Protein AF-A0A151M5R2-F1 (afdb_monomer)

Sequence (103 aa):
MEETVQCKNELRPIDVLGKKNELERTGMLTEGLAITICRALELVVDFKKDITMYRHLENIQLVVQADGCWLEFRAGAASITVLVWYDQNKKEANVSTPFWKER

Secondary structure (DSSP, 8-state):
-EEEEE-SSS--HHHHHHHHHHHHHTT---HHHHHHHHHHHHHHHHHHH-HHHHHHHTTEEEEEEETTEEEEEE-SS--EEEEEEEETTTTEEEEE-------

Structure (mmCIF, N/CA/C/O backbone):
data_AF-A0A151M5R2-F1
#
_entry.id   AF-A0A151M5R2-F1
#
loop_
_atom_site.group_PDB
_atom_site.id
_atom_site.type_symbol
_atom_site.label_atom_id
_atom_site.label_alt_id
_atom_site.label_comp_id
_atom_site.label_asym_id
_atom_site.label_entity_id
_atom_site.label_seq_id
_atom_site.pdbx_PDB_ins_code
_atom_site.Cartn_x
_atom_site.Cartn_y
_atom_site.Cartn_z
_atom_site.occupancy
_atom_site.B_iso_or_equiv
_atom_site.auth_seq_id
_atom_site.auth_comp_id
_atom_site.auth_asym_id
_atom_site.auth_atom_id
_atom_site.pdbx_PDB_model_num
ATOM 1 N N . MET A 1 1 ? -13.174 5.532 2.142 1.00 78.88 1 MET A N 1
ATOM 2 C CA . MET A 1 1 ? -12.263 6.567 1.594 1.00 78.88 1 MET A CA 1
ATOM 3 C C . MET A 1 1 ? -11.644 5.996 0.339 1.00 78.88 1 MET A C 1
ATOM 5 O O . MET A 1 1 ? -11.132 4.889 0.420 1.00 78.88 1 MET A O 1
ATOM 9 N N . GLU A 1 2 ? -11.718 6.700 -0.784 1.00 90.25 2 GLU A N 1
ATOM 10 C CA . GLU A 1 2 ? -11.125 6.263 -2.052 1.00 90.25 2 GLU A CA 1
ATOM 11 C C . GLU A 1 2 ? -10.171 7.351 -2.530 1.00 90.25 2 GLU A C 1
ATOM 13 O O . GLU A 1 2 ? -10.583 8.498 -2.703 1.00 90.25 2 GLU A O 1
ATOM 18 N N . GLU A 1 3 ? -8.894 7.015 -2.687 1.00 92.38 3 GLU A N 1
ATOM 19 C CA . GLU A 1 3 ? -7.883 7.989 -3.083 1.00 92.38 3 GLU A CA 1
ATOM 20 C C . GLU A 1 3 ? -6.818 7.371 -3.986 1.00 92.38 3 GLU A C 1
ATOM 22 O O . GLU A 1 3 ? -6.357 6.252 -3.756 1.00 92.38 3 GLU A O 1
ATOM 27 N N . THR A 1 4 ? -6.389 8.140 -4.987 1.00 93.25 4 THR A N 1
ATOM 28 C CA . THR A 1 4 ? -5.268 7.784 -5.856 1.00 93.25 4 THR A CA 1
ATOM 29 C C . THR A 1 4 ? -4.076 8.702 -5.593 1.00 93.25 4 THR A C 1
ATOM 31 O O . THR A 1 4 ? -4.124 9.902 -5.860 1.00 93.25 4 THR A O 1
ATOM 34 N N . VAL A 1 5 ? -2.974 8.120 -5.133 1.00 92.31 5 VAL A N 1
ATOM 35 C CA . VAL A 1 5 ? -1.664 8.751 -4.997 1.00 92.31 5 VAL A CA 1
ATOM 36 C C . VAL A 1 5 ? -0.919 8.616 -6.324 1.00 92.31 5 VAL A C 1
ATOM 38 O O . VAL A 1 5 ? -0.539 7.520 -6.740 1.00 92.31 5 VAL A O 1
ATOM 41 N N . GLN A 1 6 ? -0.706 9.745 -7.000 1.00 89.25 6 GLN A N 1
ATOM 42 C CA . GLN A 1 6 ? 0.118 9.794 -8.207 1.00 89.25 6 GLN A CA 1
ATOM 43 C C . GLN A 1 6 ? 1.594 9.758 -7.805 1.00 89.25 6 GLN A C 1
ATOM 45 O O . GLN A 1 6 ? 2.139 10.733 -7.281 1.00 89.25 6 GLN A O 1
ATOM 50 N N . CYS A 1 7 ? 2.239 8.622 -8.039 1.00 87.38 7 CYS A N 1
ATOM 51 C CA . CYS A 1 7 ? 3.682 8.492 -7.928 1.00 87.38 7 CYS A CA 1
ATOM 52 C C . CYS A 1 7 ? 4.346 9.136 -9.154 1.00 87.38 7 CYS A C 1
ATOM 54 O O . CYS A 1 7 ? 3.699 9.451 -10.155 1.00 87.38 7 CYS A O 1
ATOM 56 N N . LYS A 1 8 ? 5.663 9.353 -9.083 1.00 83.00 8 LYS A N 1
ATOM 57 C CA . LYS A 1 8 ? 6.440 9.816 -10.244 1.00 83.00 8 LYS A CA 1
ATOM 58 C C . LYS A 1 8 ? 6.594 8.661 -11.256 1.00 83.00 8 LYS A C 1
ATOM 60 O O . LYS A 1 8 ? 5.703 7.838 -11.437 1.00 83.00 8 LYS A O 1
ATOM 65 N N . ASN A 1 9 ? 7.741 8.574 -11.921 1.00 77.94 9 ASN A N 1
ATOM 66 C CA . ASN A 1 9 ? 7.999 7.540 -12.924 1.00 77.94 9 ASN A CA 1
ATOM 67 C C . ASN A 1 9 ? 7.984 6.110 -12.354 1.00 77.94 9 ASN A C 1
ATOM 69 O O . ASN A 1 9 ? 7.739 5.177 -13.100 1.00 77.94 9 ASN A O 1
ATOM 73 N N . GLU A 1 10 ? 8.243 5.939 -11.055 1.00 83.94 10 GLU A N 1
ATOM 74 C CA . GLU A 1 10 ? 8.293 4.638 -10.382 1.00 83.94 10 GLU A CA 1
ATOM 75 C C . GLU A 1 10 ? 7.613 4.717 -9.009 1.00 83.94 10 GLU A C 1
ATOM 77 O O . GLU A 1 10 ? 7.611 5.777 -8.374 1.00 83.94 10 GLU A O 1
ATOM 82 N N . LEU A 1 11 ? 7.0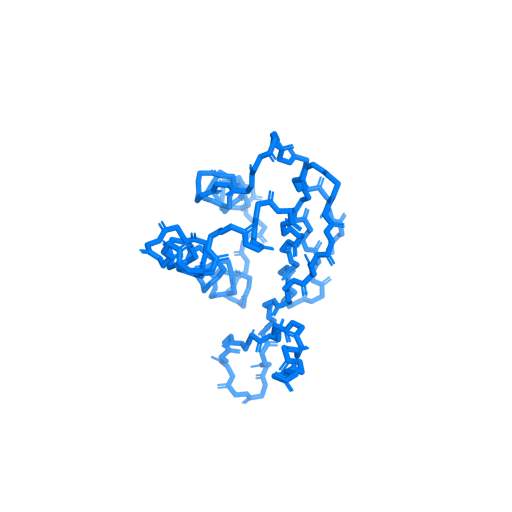91 3.583 -8.534 1.00 88.31 11 LEU A N 1
ATOM 83 C CA . LEU A 1 11 ? 6.601 3.425 -7.167 1.00 88.31 11 LEU A CA 1
ATOM 84 C C . LEU A 1 11 ? 7.792 3.279 -6.210 1.00 88.31 11 LEU A C 1
ATOM 86 O O . LEU A 1 11 ? 8.616 2.369 -6.349 1.00 88.31 11 LEU A O 1
ATOM 90 N N . ARG A 1 12 ? 7.898 4.165 -5.217 1.00 89.62 12 ARG A N 1
ATOM 91 C CA . ARG A 1 12 ? 8.973 4.138 -4.217 1.00 89.62 12 ARG A CA 1
ATOM 92 C C . ARG A 1 12 ? 8.430 3.867 -2.816 1.00 89.62 12 ARG A C 1
ATOM 94 O O . ARG A 1 12 ? 7.329 4.306 -2.492 1.00 89.62 12 ARG A O 1
ATOM 101 N N . PRO A 1 13 ? 9.243 3.269 -1.921 1.00 92.44 13 PRO A N 1
ATOM 102 C CA . PRO A 1 13 ? 8.867 3.116 -0.514 1.00 92.44 13 PRO A CA 1
ATOM 103 C C . PRO A 1 13 ? 8.464 4.443 0.146 1.00 92.44 13 PRO A C 1
ATOM 105 O O . PRO A 1 13 ? 7.576 4.479 0.991 1.00 92.44 13 PRO A O 1
ATOM 108 N N . ILE A 1 14 ? 9.088 5.552 -0.270 1.00 94.00 14 ILE A N 1
ATOM 109 C CA . ILE A 1 14 ? 8.782 6.884 0.260 1.00 94.00 14 ILE A CA 1
ATOM 110 C C . ILE A 1 14 ? 7.375 7.372 -0.105 1.00 94.00 14 ILE A C 1
ATOM 112 O O . ILE A 1 14 ? 6.800 8.127 0.671 1.00 94.00 14 ILE A O 1
ATOM 116 N N . ASP A 1 15 ? 6.798 6.929 -1.226 1.00 93.25 15 ASP A N 1
ATOM 117 C CA . ASP A 1 15 ? 5.438 7.318 -1.618 1.00 93.25 15 ASP A CA 1
ATOM 118 C C . ASP A 1 15 ? 4.418 6.674 -0.666 1.00 93.25 15 ASP A C 1
ATOM 120 O O . ASP A 1 15 ? 3.544 7.346 -0.115 1.00 93.25 15 ASP A O 1
ATOM 124 N N . VAL A 1 16 ? 4.606 5.380 -0.382 1.00 95.19 16 VAL A N 1
ATOM 125 C CA . VAL A 1 16 ? 3.781 4.610 0.561 1.00 95.19 16 VAL A CA 1
ATOM 126 C C . VAL A 1 16 ? 3.944 5.136 1.990 1.00 95.19 16 VAL A C 1
ATOM 128 O O . VAL A 1 16 ? 2.956 5.395 2.680 1.00 95.19 16 VAL A O 1
ATOM 131 N N . LEU A 1 17 ? 5.188 5.360 2.431 1.00 96.56 17 LEU A N 1
ATOM 132 C CA . LEU A 1 17 ? 5.481 5.902 3.760 1.00 96.56 17 LEU A CA 1
ATOM 133 C C . LEU A 1 17 ? 4.952 7.333 3.929 1.00 96.56 17 LEU A C 1
ATOM 135 O O . LEU A 1 17 ? 4.421 7.676 4.985 1.00 96.56 17 LEU A O 1
ATOM 139 N N . GLY A 1 18 ? 5.071 8.163 2.891 1.00 96.31 18 GLY A N 1
ATOM 140 C CA . GLY A 1 18 ? 4.532 9.518 2.874 1.00 96.31 18 GLY A CA 1
ATOM 141 C C . GLY A 1 18 ? 3.027 9.515 3.119 1.00 96.31 18 GLY A C 1
ATOM 142 O O . GLY A 1 18 ? 2.556 10.222 4.014 1.00 96.31 18 GLY A O 1
ATOM 143 N N . LYS A 1 19 ? 2.293 8.646 2.410 1.00 96.31 19 LYS A N 1
ATOM 144 C CA . LYS A 1 19 ? 0.845 8.528 2.594 1.00 96.31 19 LYS A CA 1
ATOM 145 C C . LYS A 1 19 ? 0.465 7.955 3.959 1.00 96.31 19 LYS A C 1
ATOM 147 O O . LYS A 1 19 ? -0.449 8.478 4.590 1.00 96.31 19 LYS A O 1
ATOM 152 N N . LYS A 1 20 ? 1.200 6.958 4.472 1.00 96.56 20 LYS A N 1
ATOM 153 C CA . LYS A 1 20 ? 1.023 6.463 5.853 1.00 96.56 20 LYS A CA 1
ATOM 154 C C . LYS A 1 20 ? 1.070 7.611 6.861 1.00 96.56 20 LYS A C 1
ATOM 156 O O . LYS A 1 20 ? 0.159 7.772 7.666 1.00 96.56 20 LYS A O 1
ATOM 161 N N . ASN A 1 21 ? 2.133 8.411 6.800 1.00 97.38 21 ASN A N 1
ATOM 162 C CA . ASN A 1 21 ? 2.381 9.490 7.753 1.00 97.38 21 ASN A CA 1
ATOM 163 C C . ASN A 1 21 ? 1.352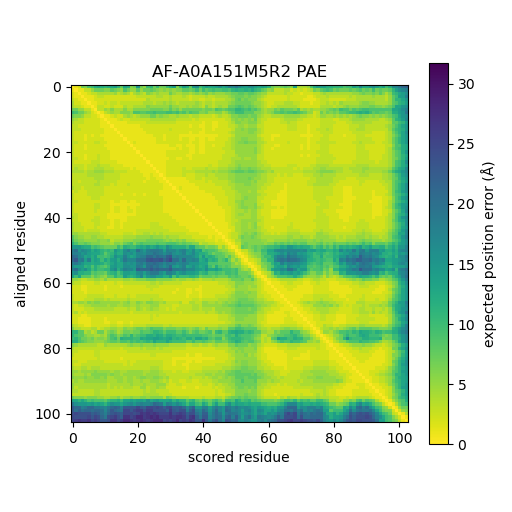 10.622 7.618 1.00 97.38 21 ASN A C 1
ATOM 165 O O . ASN A 1 21 ? 1.070 11.335 8.577 1.00 97.38 21 ASN A O 1
ATOM 169 N N . GLU A 1 22 ? 0.796 10.836 6.430 1.00 96.69 22 GLU A N 1
ATOM 170 C CA . GLU A 1 22 ? -0.325 11.753 6.231 1.00 96.69 22 GLU A CA 1
ATOM 171 C C . GLU A 1 22 ? -1.600 11.259 6.925 1.00 96.69 22 GLU A C 1
ATOM 173 O O . GLU A 1 22 ? -2.208 12.015 7.682 1.00 96.69 22 GLU A O 1
ATOM 178 N N . LEU A 1 23 ? -1.967 9.991 6.731 1.00 95.31 23 LEU A N 1
ATOM 179 C CA . LEU A 1 23 ? -3.143 9.380 7.360 1.00 95.31 23 LEU A CA 1
ATOM 180 C C . LEU A 1 23 ? -3.017 9.332 8.885 1.00 95.31 23 LEU A C 1
ATOM 182 O O . LEU A 1 23 ? -3.983 9.574 9.604 1.00 95.31 23 LEU A O 1
ATOM 186 N N . GLU A 1 24 ? -1.810 9.077 9.383 1.00 96.44 24 GLU A N 1
ATOM 187 C CA . GLU A 1 24 ? -1.502 9.102 10.812 1.00 96.44 24 GLU A CA 1
ATOM 188 C C . GLU A 1 24 ? -1.674 10.512 11.395 1.00 96.44 24 GLU A C 1
ATOM 190 O O . GLU A 1 24 ? -2.364 10.692 12.396 1.00 96.44 24 GLU A O 1
ATOM 195 N N . ARG A 1 25 ? -1.136 11.540 10.723 1.00 97.50 25 ARG A N 1
ATOM 196 C CA . ARG A 1 25 ? -1.279 12.944 11.151 1.00 97.50 25 ARG A CA 1
ATOM 197 C C . ARG A 1 25 ? -2.714 13.462 11.079 1.00 97.50 25 ARG A C 1
ATOM 199 O O . ARG A 1 25 ? -3.068 14.350 11.846 1.00 97.50 25 ARG A O 1
ATOM 206 N N . THR A 1 26 ? -3.518 12.943 10.156 1.00 95.81 26 THR A N 1
ATOM 207 C CA . THR A 1 26 ? -4.926 13.339 9.976 1.00 95.81 26 THR A CA 1
ATOM 208 C C . THR A 1 26 ? -5.895 12.515 10.826 1.00 95.81 26 THR A C 1
ATOM 210 O O . THR A 1 26 ? -7.092 12.788 10.809 1.00 95.81 26 THR A O 1
ATOM 213 N N . GLY A 1 27 ? -5.403 11.530 11.589 1.00 94.44 27 GLY A N 1
ATOM 214 C CA . GLY A 1 27 ? -6.239 10.655 12.416 1.00 94.44 27 GLY A CA 1
ATOM 215 C C . GLY A 1 27 ? -7.101 9.676 11.611 1.00 94.44 27 GLY A C 1
ATOM 216 O O . GLY A 1 27 ? -8.067 9.137 12.142 1.00 94.44 27 GLY A O 1
ATOM 217 N N . MET A 1 28 ? -6.770 9.452 10.336 1.00 93.81 28 MET A N 1
ATOM 218 C CA . MET A 1 28 ? -7.488 8.551 9.425 1.00 93.81 28 MET A CA 1
ATOM 219 C C . MET A 1 28 ? -6.856 7.156 9.327 1.00 93.81 28 MET A C 1
ATOM 221 O O . MET A 1 28 ? -7.380 6.286 8.633 1.00 93.81 28 MET A O 1
ATOM 225 N N . LEU A 1 29 ? -5.725 6.929 9.998 1.00 95.12 29 LEU A N 1
ATOM 226 C CA . LEU A 1 29 ? -5.049 5.637 10.002 1.00 95.12 29 LEU A CA 1
ATOM 227 C C . LEU A 1 29 ? -5.710 4.673 11.001 1.00 95.12 29 LEU A C 1
ATOM 229 O O . LEU A 1 29 ? -5.507 4.780 12.209 1.00 95.12 29 LEU A O 1
ATOM 233 N N . THR A 1 30 ? -6.480 3.717 10.488 1.00 94.19 30 THR A N 1
ATOM 234 C CA . THR A 1 30 ? -7.038 2.600 11.264 1.00 94.19 30 THR A CA 1
ATOM 235 C C . THR A 1 30 ? -6.020 1.467 11.431 1.00 94.19 30 THR A C 1
ATOM 237 O O . THR A 1 30 ? -4.998 1.429 10.746 1.00 94.19 30 THR A O 1
ATOM 240 N N . GLU A 1 31 ? -6.300 0.512 12.324 1.00 93.94 31 GLU A N 1
ATOM 241 C CA . GLU A 1 31 ? -5.444 -0.664 12.544 1.00 93.94 31 GLU A CA 1
ATOM 242 C C . GLU A 1 31 ? -5.283 -1.506 11.269 1.00 93.94 31 GLU A C 1
ATOM 244 O O . GLU A 1 31 ? -4.156 -1.778 10.849 1.00 93.94 31 GLU A O 1
ATOM 249 N N . GLY A 1 32 ? -6.393 -1.861 10.612 1.00 94.88 32 GLY A N 1
ATOM 250 C CA . GLY A 1 32 ? -6.361 -2.645 9.379 1.00 94.88 32 GLY A CA 1
ATOM 251 C C . GLY A 1 32 ? -5.588 -1.919 8.282 1.00 94.88 32 GLY A C 1
ATOM 252 O O . GLY A 1 32 ? -4.718 -2.502 7.630 1.00 94.88 32 GLY A O 1
ATOM 253 N N . LEU A 1 33 ? -5.818 -0.614 8.127 1.00 94.88 33 LEU A N 1
ATOM 254 C CA . LEU A 1 33 ? -5.100 0.202 7.153 1.00 94.88 33 LEU A CA 1
ATOM 255 C C . LEU A 1 33 ? -3.603 0.310 7.474 1.00 94.88 33 LEU A C 1
ATOM 257 O O . LEU A 1 33 ? -2.786 0.183 6.565 1.00 94.88 33 LEU A O 1
ATOM 261 N N . ALA A 1 34 ? -3.221 0.459 8.744 1.00 95.38 34 ALA A N 1
ATOM 262 C CA . ALA A 1 34 ? -1.822 0.477 9.165 1.00 95.38 34 ALA A CA 1
ATOM 263 C C . ALA A 1 34 ? -1.104 -0.836 8.828 1.00 95.38 34 ALA A C 1
ATOM 265 O O . ALA A 1 34 ? -0.034 -0.803 8.221 1.00 95.38 34 ALA A O 1
ATOM 266 N N . ILE A 1 35 ? -1.708 -1.982 9.158 1.00 96.31 35 ILE A N 1
ATOM 267 C CA . ILE A 1 35 ? -1.148 -3.310 8.861 1.00 96.31 35 ILE A CA 1
ATOM 268 C C . ILE A 1 35 ? -0.964 -3.479 7.348 1.00 96.31 35 ILE A C 1
ATOM 270 O O . ILE A 1 35 ? 0.097 -3.896 6.881 1.00 96.31 35 ILE A O 1
ATOM 274 N N . THR A 1 36 ? -1.974 -3.093 6.570 1.00 96.81 36 THR A N 1
ATOM 275 C CA . TH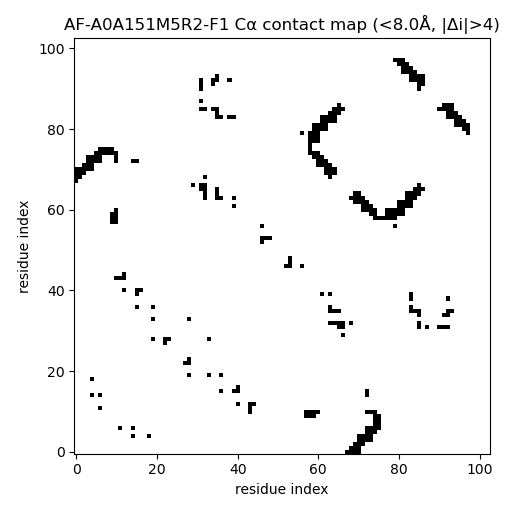R A 1 36 ? -1.971 -3.260 5.111 1.00 96.81 36 THR A CA 1
ATOM 276 C C . THR A 1 36 ? -0.962 -2.330 4.436 1.00 96.81 36 THR A C 1
ATOM 278 O O . THR A 1 36 ? -0.229 -2.767 3.552 1.00 96.81 36 T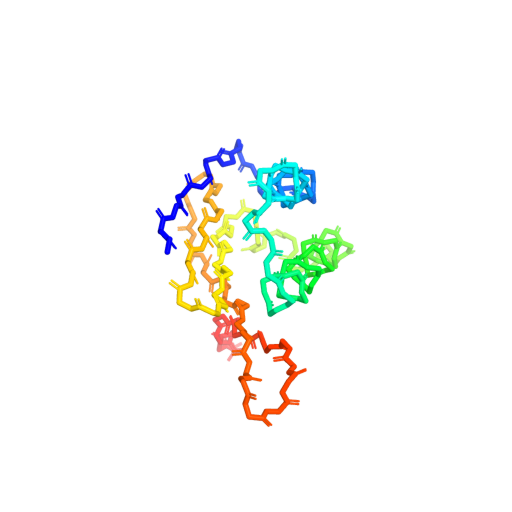HR A O 1
ATOM 281 N N . ILE A 1 37 ? -0.844 -1.074 4.885 1.00 96.56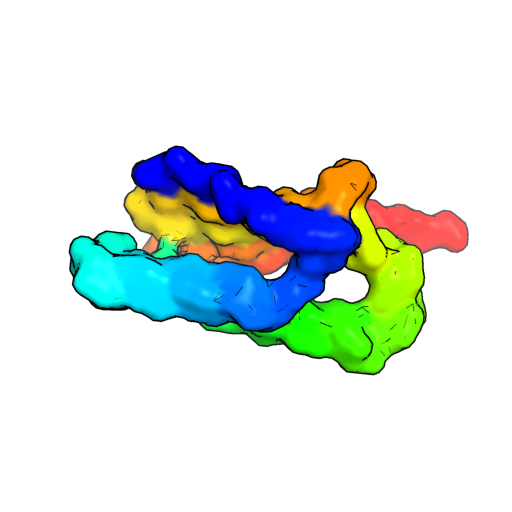 37 ILE A N 1
ATOM 282 C CA . ILE A 1 37 ? 0.168 -0.128 4.389 1.00 96.56 37 ILE A CA 1
ATOM 283 C C . ILE A 1 37 ? 1.585 -0.593 4.748 1.00 96.56 37 ILE A C 1
ATOM 285 O O . ILE A 1 37 ? 2.472 -0.525 3.899 1.00 96.56 37 ILE A O 1
ATOM 289 N N . CYS A 1 38 ? 1.815 -1.090 5.969 1.00 96.38 38 CYS A N 1
ATOM 290 C CA . CYS A 1 38 ? 3.112 -1.651 6.358 1.00 96.38 38 CYS A CA 1
ATOM 291 C C . CYS A 1 38 ? 3.488 -2.840 5.470 1.00 96.38 38 CYS A C 1
ATOM 293 O O . CYS A 1 38 ? 4.600 -2.884 4.944 1.00 96.38 38 CYS A O 1
ATOM 295 N N . ARG A 1 39 ? 2.541 -3.749 5.21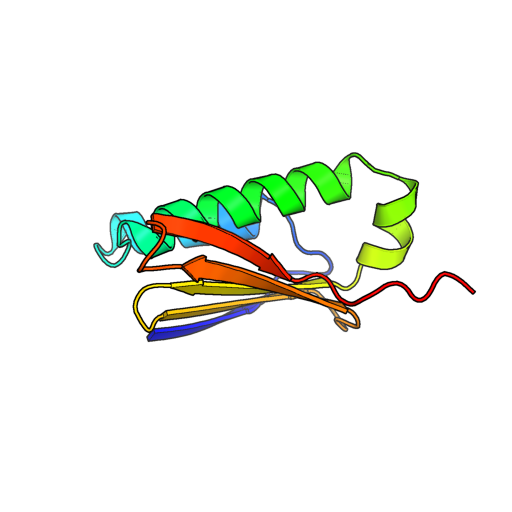0 1.00 96.06 39 ARG A N 1
ATOM 296 C CA . ARG A 1 39 ? 2.771 -4.877 4.303 1.00 96.06 39 ARG A CA 1
ATOM 297 C C . ARG A 1 39 ? 3.061 -4.422 2.872 1.00 96.06 39 ARG A C 1
ATOM 299 O O . ARG A 1 39 ? 3.922 -4.981 2.199 1.00 96.06 39 ARG A O 1
ATOM 306 N N . ALA A 1 40 ? 2.370 -3.385 2.412 1.00 94.50 40 ALA A N 1
ATOM 307 C CA . ALA A 1 40 ? 2.604 -2.795 1.103 1.00 94.50 40 ALA A CA 1
ATOM 308 C C . ALA A 1 40 ? 4.000 -2.155 0.999 1.00 94.50 40 ALA A C 1
ATOM 310 O O . ALA A 1 40 ? 4.675 -2.300 -0.018 1.00 94.50 40 ALA A O 1
ATOM 311 N N . LEU A 1 41 ? 4.468 -1.501 2.065 1.00 94.88 41 LEU A N 1
ATOM 312 C CA . LEU A 1 41 ? 5.810 -0.927 2.143 1.00 94.88 41 LEU A CA 1
ATOM 313 C C . LEU A 1 41 ? 6.898 -2.007 2.045 1.00 94.88 41 LEU A C 1
ATOM 315 O O . LEU A 1 41 ? 7.852 -1.832 1.288 1.00 94.88 41 LEU A O 1
ATOM 319 N N . GLU A 1 42 ? 6.741 -3.120 2.768 1.00 92.94 42 GLU A N 1
ATOM 320 C CA . GLU A 1 42 ? 7.641 -4.281 2.688 1.00 92.94 42 GLU A CA 1
ATOM 321 C C . GLU A 1 42 ? 7.736 -4.818 1.257 1.00 92.94 42 GLU A C 1
ATOM 323 O O . GLU A 1 42 ? 8.837 -4.961 0.731 1.00 92.94 42 GLU A O 1
ATOM 328 N N . LEU A 1 43 ? 6.592 -5.013 0.590 1.00 90.38 43 LEU A N 1
ATOM 329 C CA . LEU A 1 43 ? 6.551 -5.481 -0.798 1.00 90.38 43 LEU A CA 1
ATOM 330 C C . LEU A 1 43 ? 7.312 -4.555 -1.746 1.00 90.38 43 LEU A C 1
ATOM 332 O O . LEU A 1 43 ? 8.094 -5.025 -2.567 1.00 90.38 43 LEU A O 1
ATOM 336 N N . VAL A 1 44 ? 7.121 -3.238 -1.628 1.00 89.19 44 VAL A N 1
ATOM 337 C CA . VAL A 1 44 ? 7.829 -2.274 -2.483 1.00 89.19 44 VAL A CA 1
ATOM 338 C C . VAL A 1 44 ? 9.339 -2.311 -2.223 1.00 89.19 44 VAL A C 1
ATOM 340 O O . VAL A 1 44 ? 10.124 -2.155 -3.158 1.00 89.19 44 VAL A O 1
ATOM 343 N N . VAL A 1 45 ? 9.772 -2.532 -0.979 1.00 89.62 45 VAL A N 1
ATOM 344 C CA . VAL A 1 45 ? 11.196 -2.710 -0.653 1.00 89.62 45 VAL A CA 1
ATOM 345 C C . VAL A 1 45 ? 11.743 -4.006 -1.254 1.00 89.62 45 VAL A C 1
ATOM 347 O O . VAL A 1 45 ? 12.837 -3.990 -1.821 1.00 89.62 45 VAL A O 1
ATOM 350 N N . ASP A 1 46 ? 10.997 -5.104 -1.171 1.00 86.69 46 ASP A N 1
ATOM 351 C CA . ASP A 1 46 ? 11.421 -6.409 -1.681 1.00 86.69 46 ASP A CA 1
ATOM 352 C C . ASP A 1 46 ? 11.485 -6.433 -3.214 1.00 86.69 46 ASP A C 1
ATOM 354 O O . ASP A 1 46 ? 12.483 -6.888 -3.776 1.00 86.69 46 ASP A O 1
ATOM 358 N N . PHE A 1 47 ? 10.516 -5.818 -3.900 1.00 81.44 47 PHE A N 1
ATOM 359 C CA . PHE A 1 47 ? 10.544 -5.638 -5.358 1.00 81.44 47 PHE A CA 1
ATOM 360 C C . PHE A 1 47 ? 11.786 -4.889 -5.847 1.00 81.44 47 PHE A C 1
ATOM 362 O O . PHE A 1 47 ? 12.263 -5.142 -6.949 1.00 81.44 47 PHE A O 1
ATOM 369 N N . LYS A 1 48 ? 12.331 -3.975 -5.035 1.00 77.56 48 LYS A N 1
ATOM 370 C CA . LYS A 1 48 ? 13.568 -3.252 -5.363 1.00 77.56 48 LYS A CA 1
ATOM 371 C C . LYS A 1 48 ? 14.837 -4.065 -5.131 1.00 77.56 48 LYS A C 1
ATOM 373 O O . LYS A 1 48 ? 15.863 -3.749 -5.728 1.00 77.56 48 LYS A O 1
ATOM 378 N N . LYS A 1 49 ? 14.796 -5.069 -4.254 1.00 80.44 49 LYS A N 1
ATOM 379 C CA . LYS A 1 49 ? 15.945 -5.940 -3.968 1.00 80.44 49 LYS A CA 1
ATOM 380 C C . LYS A 1 49 ? 16.080 -7.064 -4.992 1.00 80.44 49 LYS A C 1
ATOM 382 O O . LYS A 1 49 ? 17.201 -7.473 -5.284 1.00 80.44 49 LYS A O 1
ATO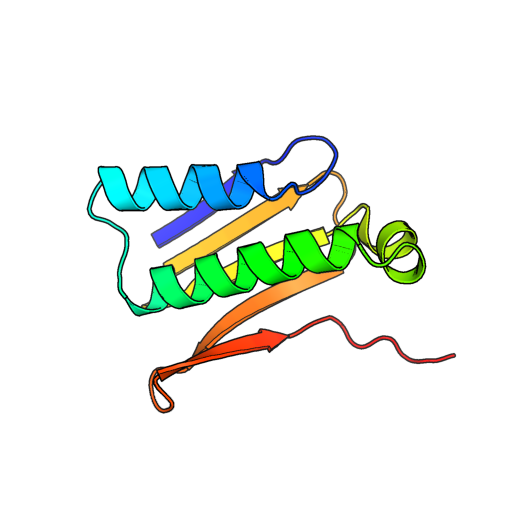M 387 N N . ASP A 1 50 ? 14.969 -7.544 -5.544 1.00 76.31 50 ASP A N 1
ATOM 388 C CA . ASP A 1 50 ? 14.980 -8.583 -6.573 1.00 76.31 50 ASP A CA 1
ATOM 389 C C . ASP A 1 50 ? 15.120 -7.973 -7.976 1.00 76.31 50 ASP A C 1
ATOM 391 O O . ASP A 1 50 ? 14.152 -7.539 -8.596 1.00 76.31 50 ASP A O 1
ATOM 395 N N . ILE A 1 51 ? 16.352 -7.966 -8.495 1.00 61.91 51 ILE A N 1
ATOM 396 C CA . ILE A 1 51 ? 16.705 -7.442 -9.827 1.00 61.91 51 ILE A CA 1
ATOM 397 C C . ILE A 1 51 ? 15.931 -8.149 -10.958 1.00 61.91 51 ILE A C 1
ATOM 399 O O . ILE A 1 51 ? 15.660 -7.535 -11.995 1.00 61.91 51 ILE A O 1
ATOM 403 N N . THR A 1 52 ? 15.562 -9.420 -10.770 1.00 63.62 52 THR A N 1
ATOM 404 C CA . THR A 1 52 ? 14.837 -10.229 -11.763 1.00 63.62 52 THR A CA 1
ATOM 405 C C . THR A 1 52 ? 13.384 -9.784 -11.857 1.00 63.62 52 THR A C 1
ATOM 407 O O . THR A 1 52 ? 12.855 -9.613 -12.954 1.00 63.62 52 THR A O 1
ATOM 410 N N . MET A 1 53 ? 12.757 -9.522 -10.707 1.00 61.16 53 MET A N 1
ATOM 411 C CA . MET A 1 53 ? 11.417 -8.944 -10.647 1.00 61.16 53 MET A CA 1
ATOM 412 C C . MET A 1 53 ? 11.409 -7.464 -11.051 1.00 61.16 53 MET A C 1
ATOM 414 O O . MET A 1 53 ? 10.510 -7.039 -11.772 1.00 61.16 53 MET A O 1
ATOM 418 N N . TYR A 1 54 ? 12.422 -6.685 -10.66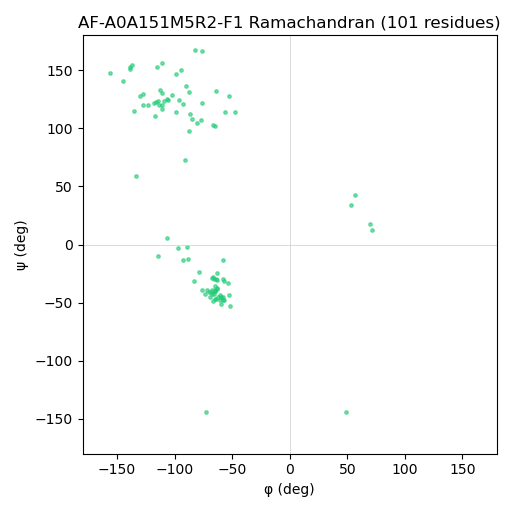1 1.00 59.00 54 TYR A N 1
ATOM 419 C CA . TYR A 1 54 ? 12.467 -5.229 -10.841 1.00 59.00 54 TYR A CA 1
ATOM 420 C C . TYR A 1 54 ? 12.205 -4.781 -12.285 1.00 59.00 54 TYR A C 1
ATOM 422 O O . TYR A 1 54 ? 11.395 -3.886 -12.506 1.00 59.00 54 TYR A O 1
ATOM 430 N N . ARG A 1 55 ? 12.799 -5.454 -13.283 1.00 59.62 55 ARG A N 1
ATOM 431 C CA . ARG A 1 55 ? 12.600 -5.115 -14.709 1.00 59.62 55 ARG A CA 1
ATOM 432 C C . ARG A 1 55 ? 11.167 -5.294 -15.198 1.00 59.62 55 ARG A C 1
ATOM 434 O O . ARG A 1 55 ? 10.748 -4.591 -16.110 1.00 59.62 55 ARG A O 1
ATOM 441 N N . HIS A 1 56 ? 10.419 -6.229 -14.622 1.00 58.66 56 HIS A N 1
ATOM 442 C CA . HIS A 1 56 ? 9.014 -6.409 -14.973 1.00 58.66 56 HIS A CA 1
ATOM 443 C C . HIS A 1 56 ? 8.079 -5.531 -14.132 1.00 58.66 56 HIS A C 1
ATOM 445 O O . HIS A 1 56 ? 6.911 -5.380 -14.469 1.00 58.66 56 HIS A O 1
ATOM 451 N N . LEU A 1 57 ? 8.599 -4.939 -13.057 1.00 62.06 57 LEU A N 1
ATOM 452 C CA . LEU A 1 57 ? 7.863 -4.189 -12.046 1.00 62.06 57 LEU A CA 1
ATOM 453 C C . LEU A 1 57 ? 8.081 -2.667 -12.131 1.00 62.06 57 LEU A C 1
ATOM 455 O O . LEU A 1 57 ? 7.545 -1.929 -11.307 1.00 62.06 57 LEU A O 1
ATOM 459 N N . GLU A 1 58 ? 8.791 -2.169 -13.151 1.00 64.38 58 GLU A N 1
ATOM 460 C CA . GLU A 1 58 ? 8.977 -0.724 -13.388 1.00 64.38 58 GLU A CA 1
ATOM 461 C C . GLU A 1 58 ? 7.644 0.036 -13.567 1.00 64.38 58 GLU A C 1
ATOM 463 O O . GLU A 1 58 ? 7.609 1.257 -13.456 1.00 64.38 58 GLU A O 1
ATOM 468 N N . ASN A 1 59 ? 6.533 -0.684 -13.767 1.00 76.25 59 ASN A N 1
ATOM 469 C CA . ASN A 1 59 ? 5.190 -0.149 -13.979 1.00 76.25 59 ASN A CA 1
ATOM 470 C C . ASN A 1 59 ? 4.141 -0.876 -13.106 1.00 76.25 59 ASN A C 1
ATOM 472 O O . ASN A 1 59 ? 3.204 -1.485 -13.634 1.00 76.25 59 ASN A O 1
ATOM 476 N N . ILE A 1 60 ? 4.302 -0.851 -11.777 1.00 83.50 60 ILE A N 1
ATOM 477 C CA . ILE A 1 60 ? 3.300 -1.373 -10.828 1.00 83.50 60 ILE A CA 1
ATOM 478 C C . ILE A 1 60 ? 2.301 -0.285 -10.415 1.00 83.50 60 ILE A C 1
ATOM 480 O O . ILE A 1 60 ? 2.677 0.824 -10.033 1.00 83.50 60 ILE A O 1
ATOM 484 N N . GLN A 1 61 ? 1.028 -0.662 -10.383 1.00 90.12 61 GLN A N 1
ATOM 485 C CA . GLN A 1 61 ? -0.011 -0.045 -9.571 1.00 90.12 61 GLN A CA 1
ATOM 486 C C . GLN A 1 61 ? -0.162 -0.850 -8.276 1.00 90.12 61 GLN A C 1
ATOM 488 O O . GLN A 1 61 ? -0.409 -2.055 -8.312 1.00 90.12 61 GLN A O 1
ATOM 493 N N . LEU A 1 62 ? -0.032 -0.197 -7.128 1.00 93.19 62 LEU A N 1
ATOM 494 C CA . LEU A 1 62 ? -0.230 -0.820 -5.822 1.00 93.19 62 LEU A CA 1
ATOM 495 C C . LEU A 1 62 ? -1.566 -0.356 -5.249 1.00 93.19 62 LEU A C 1
ATOM 497 O O . LEU A 1 62 ? -1.798 0.839 -5.102 1.00 93.19 62 LEU A O 1
ATOM 501 N N . VAL A 1 63 ? -2.433 -1.296 -4.904 1.00 95.38 63 VAL A N 1
ATOM 502 C CA . VAL A 1 63 ? -3.722 -1.034 -4.268 1.00 95.38 63 VAL A CA 1
ATOM 503 C C . VAL A 1 63 ? -3.668 -1.539 -2.835 1.00 95.38 63 VAL A C 1
ATOM 505 O O . VAL A 1 63 ? -3.285 -2.679 -2.592 1.00 95.38 63 VAL A O 1
ATOM 508 N N . VAL A 1 64 ? -4.070 -0.697 -1.891 1.00 96.62 64 VAL A N 1
ATOM 509 C CA . VAL A 1 64 ? -4.197 -1.019 -0.470 1.00 96.62 64 VAL A CA 1
ATOM 510 C C . VAL A 1 64 ? -5.666 -0.908 -0.080 1.00 96.62 64 VAL A C 1
ATOM 512 O O . VAL A 1 64 ? -6.267 0.156 -0.235 1.00 96.62 64 VAL A O 1
ATOM 515 N N . GLN A 1 65 ? -6.240 -1.991 0.443 1.00 95.94 65 GLN A N 1
ATOM 516 C CA . GLN A 1 65 ? -7.644 -2.051 0.841 1.00 95.94 65 GLN A CA 1
ATOM 517 C C . GLN A 1 65 ? -7.806 -2.536 2.285 1.00 95.94 65 GLN A C 1
ATOM 519 O O . GLN A 1 65 ? -7.455 -3.661 2.624 1.00 95.94 65 GLN A O 1
ATOM 524 N N . ALA A 1 66 ? -8.404 -1.722 3.144 1.00 95.88 66 ALA A N 1
ATOM 525 C CA . ALA A 1 66 ? -8.725 -2.114 4.515 1.00 95.88 66 ALA A CA 1
ATOM 526 C C . ALA A 1 66 ? -9.870 -1.260 5.049 1.00 95.88 66 ALA A C 1
ATOM 528 O O . ALA A 1 66 ? -9.968 -0.097 4.682 1.00 95.88 66 ALA A O 1
ATOM 529 N N . ASP A 1 67 ? -10.721 -1.812 5.915 1.00 91.06 67 ASP A N 1
ATOM 530 C CA . ASP A 1 67 ? -11.741 -1.045 6.654 1.00 91.06 67 ASP A CA 1
ATOM 531 C C . ASP A 1 67 ? -12.666 -0.169 5.770 1.00 91.06 67 ASP A C 1
ATOM 533 O O . ASP A 1 67 ? -13.050 0.936 6.145 1.00 91.06 67 ASP A O 1
ATOM 537 N N . GLY A 1 68 ? -12.995 -0.619 4.551 1.00 88.81 68 GLY A N 1
ATOM 538 C CA . GLY A 1 68 ? -13.773 0.179 3.583 1.00 88.81 68 GLY A CA 1
ATOM 539 C C . GLY A 1 68 ? -13.003 1.358 2.959 1.00 88.81 68 GLY A C 1
ATOM 540 O O . GLY A 1 68 ? -13.592 2.244 2.334 1.00 88.81 68 GLY A O 1
ATOM 541 N N . CYS A 1 69 ? -11.684 1.390 3.135 1.00 91.75 69 CYS A N 1
ATOM 542 C CA . CYS A 1 69 ? -10.759 2.299 2.472 1.00 91.75 69 CYS A CA 1
ATOM 543 C C . CYS A 1 69 ? -10.079 1.620 1.283 1.00 91.75 69 CYS A C 1
ATOM 545 O O . CYS A 1 69 ? -9.787 0.424 1.315 1.00 91.75 69 CYS A O 1
ATOM 547 N N . TRP A 1 70 ? -9.805 2.423 0.261 1.00 94.06 70 TRP A N 1
ATOM 548 C CA . TRP A 1 70 ? -9.129 2.059 -0.972 1.00 94.06 70 TRP A CA 1
ATOM 549 C C . TRP A 1 70 ? -8.095 3.138 -1.297 1.00 94.06 70 TRP A C 1
ATOM 551 O O . TRP A 1 70 ? -8.446 4.291 -1.553 1.00 94.06 70 TRP A O 1
ATOM 561 N N . LEU A 1 71 ? -6.818 2.771 -1.263 1.00 95.88 71 LEU A N 1
ATOM 562 C CA . LEU A 1 71 ? -5.706 3.646 -1.621 1.00 95.88 71 LEU A CA 1
ATOM 563 C C . LEU A 1 71 ? -4.977 3.054 -2.817 1.00 95.88 71 LEU A C 1
ATOM 565 O O . LEU A 1 71 ? -4.478 1.933 -2.757 1.00 95.88 71 LEU A O 1
ATOM 569 N N . GLU A 1 72 ? -4.890 3.816 -3.894 1.00 95.44 72 GLU A N 1
ATOM 570 C CA . GLU A 1 72 ? -4.209 3.405 -5.111 1.00 95.44 72 GLU A CA 1
ATOM 571 C C . GLU A 1 72 ? -2.942 4.233 -5.314 1.00 95.44 72 GLU A C 1
ATOM 573 O O . GLU A 1 72 ? -3.012 5.442 -5.483 1.00 95.44 72 GLU A O 1
ATOM 578 N N . PHE A 1 73 ? -1.784 3.589 -5.365 1.00 94.00 73 PHE A N 1
ATOM 579 C CA . PHE A 1 73 ? -0.522 4.204 -5.759 1.00 94.00 73 PHE A CA 1
ATOM 580 C C . PHE A 1 73 ? -0.251 3.867 -7.220 1.00 94.00 73 PHE A C 1
ATOM 582 O O . PHE A 1 73 ? -0.040 2.700 -7.569 1.00 94.00 73 PHE A O 1
ATOM 589 N N . ARG A 1 74 ? -0.266 4.885 -8.081 1.00 89.56 74 ARG A N 1
ATOM 590 C CA . ARG A 1 74 ? -0.095 4.723 -9.527 1.00 89.56 74 ARG A CA 1
ATOM 591 C C . ARG A 1 74 ? 1.211 5.370 -9.970 1.00 89.56 74 ARG A C 1
ATOM 593 O O . ARG A 1 74 ? 1.382 6.573 -9.805 1.00 89.56 74 ARG A O 1
ATOM 600 N N . ALA A 1 75 ? 2.112 4.576 -10.542 1.00 84.50 75 ALA A N 1
ATOM 601 C CA . ALA A 1 75 ? 3.349 5.047 -11.157 1.00 84.50 75 ALA A CA 1
ATOM 602 C C . ALA A 1 75 ? 3.313 4.816 -12.671 1.00 84.50 75 ALA A C 1
ATOM 604 O O . ALA A 1 75 ? 2.974 3.718 -13.118 1.00 84.50 75 ALA A O 1
ATOM 605 N N . GLY A 1 76 ? 3.676 5.841 -13.447 1.00 80.12 76 GLY A N 1
ATOM 606 C CA . GLY A 1 76 ? 3.811 5.743 -14.903 1.00 80.12 76 GLY A CA 1
ATOM 607 C C . GLY A 1 76 ? 2.612 5.095 -15.615 1.00 80.12 76 GLY A C 1
ATOM 608 O O . GLY A 1 76 ? 1.453 5.276 -15.233 1.00 80.12 76 GLY A O 1
ATOM 609 N N . ALA A 1 77 ? 2.900 4.332 -16.672 1.00 77.38 77 ALA A N 1
ATOM 610 C CA . ALA A 1 77 ? 1.917 3.518 -17.383 1.00 77.38 77 ALA A CA 1
ATOM 611 C C . ALA A 1 77 ? 1.869 2.113 -16.763 1.00 77.38 77 ALA A C 1
ATOM 613 O O . ALA A 1 77 ? 2.385 1.153 -17.338 1.00 77.38 77 ALA A O 1
ATOM 614 N N . ALA A 1 78 ? 1.288 2.017 -15.563 1.00 73.50 78 ALA A N 1
ATOM 615 C CA . ALA A 1 78 ? 1.192 0.765 -14.822 1.00 73.50 78 ALA A CA 1
ATOM 616 C C . ALA A 1 78 ? 0.572 -0.363 -15.672 1.00 73.50 78 ALA A C 1
ATOM 618 O O . ALA A 1 78 ? -0.502 -0.204 -16.248 1.00 73.50 78 ALA A O 1
ATOM 619 N N . SER A 1 79 ? 1.253 -1.506 -15.739 1.00 76.31 79 SER A N 1
ATOM 620 C CA . SER A 1 79 ? 0.819 -2.700 -16.489 1.00 76.31 79 SER A CA 1
ATOM 621 C C . SER A 1 79 ? 0.510 -3.893 -15.581 1.00 76.31 79 SER A C 1
ATOM 623 O O . SER A 1 79 ? -0.044 -4.895 -16.026 1.00 76.31 79 SER A O 1
ATOM 625 N N . ILE A 1 80 ? 0.858 -3.772 -14.299 1.00 83.25 80 ILE A N 1
ATOM 626 C CA . ILE A 1 80 ? 0.723 -4.795 -13.266 1.00 83.25 80 ILE A CA 1
ATOM 627 C C . ILE A 1 80 ? 0.034 -4.144 -12.074 1.00 83.25 80 ILE A C 1
ATOM 629 O O . ILE A 1 80 ? 0.503 -3.121 -11.583 1.00 83.25 80 ILE A O 1
ATOM 633 N N . THR A 1 81 ? -1.040 -4.753 -11.576 1.00 88.38 81 THR A N 1
ATOM 634 C CA . THR A 1 81 ? -1.719 -4.300 -10.355 1.00 88.38 81 THR A CA 1
ATOM 635 C C . THR A 1 81 ? -1.477 -5.299 -9.234 1.00 88.38 81 THR A C 1
ATOM 637 O O . THR A 1 81 ? -1.797 -6.475 -9.379 1.00 88.38 81 THR A O 1
ATOM 640 N N . VAL A 1 82 ? -0.931 -4.832 -8.114 1.00 90.94 82 VAL A N 1
ATOM 641 C CA . VAL A 1 82 ? -0.757 -5.612 -6.883 1.00 90.94 82 VAL A CA 1
ATOM 642 C C . VAL A 1 82 ? -1.775 -5.127 -5.863 1.00 90.94 82 VAL A C 1
ATOM 644 O O . VAL A 1 82 ? -1.815 -3.939 -5.556 1.00 90.94 82 VAL A O 1
ATOM 647 N N . LEU A 1 83 ? -2.578 -6.040 -5.322 1.00 94.44 83 LEU A N 1
ATOM 648 C CA . LEU A 1 83 ? -3.537 -5.747 -4.260 1.00 94.44 83 LEU A CA 1
ATOM 649 C C . LEU A 1 83 ? -2.988 -6.233 -2.920 1.00 94.44 83 LEU A C 1
ATOM 651 O O . LEU A 1 83 ? -2.638 -7.401 -2.774 1.00 94.44 83 LEU A O 1
ATOM 655 N N . VAL A 1 84 ? -2.979 -5.353 -1.929 1.00 96.38 84 VAL A N 1
ATOM 656 C CA . VAL A 1 84 ? -2.744 -5.675 -0.524 1.00 96.38 84 VAL A CA 1
ATOM 657 C C . VAL A 1 84 ? -4.031 -5.369 0.221 1.00 96.38 84 VAL A C 1
ATOM 659 O O . VAL A 1 84 ? -4.536 -4.251 0.133 1.00 96.38 84 VAL A O 1
ATOM 662 N N . TRP A 1 85 ? -4.592 -6.344 0.925 1.00 96.75 85 TRP A N 1
ATOM 663 C CA . TRP A 1 85 ? -5.887 -6.169 1.575 1.00 96.75 85 TRP A CA 1
ATOM 664 C C . TRP A 1 85 ? -5.942 -6.787 2.966 1.00 96.75 85 TRP A C 1
ATOM 666 O O . TRP A 1 85 ? -5.246 -7.760 3.243 1.00 96.75 85 TRP A O 1
ATOM 676 N N . TYR A 1 86 ? -6.767 -6.222 3.841 1.00 97.31 86 TYR A N 1
ATOM 677 C CA . TYR A 1 86 ? -6.935 -6.705 5.209 1.00 97.31 86 TYR A CA 1
ATOM 678 C C . TYR A 1 86 ? -8.088 -7.709 5.324 1.00 97.31 86 TYR A C 1
ATOM 680 O O . TYR A 1 86 ? -9.243 -7.371 5.051 1.00 97.31 86 TYR A O 1
ATOM 688 N N . ASP A 1 87 ? -7.792 -8.929 5.775 1.00 93.88 87 ASP A N 1
ATOM 689 C CA . ASP A 1 87 ? -8.804 -9.923 6.137 1.00 93.88 87 ASP A CA 1
ATOM 690 C C . ASP A 1 87 ? -9.263 -9.683 7.579 1.00 93.88 87 ASP A C 1
ATOM 692 O O . ASP A 1 87 ? -8.545 -9.977 8.534 1.00 93.88 87 ASP A O 1
ATOM 696 N N . GLN A 1 88 ? -10.485 -9.174 7.735 1.00 88.69 88 GLN A N 1
ATOM 697 C CA . GLN A 1 88 ? -11.088 -8.886 9.042 1.00 88.69 88 GLN A CA 1
ATOM 698 C C . GLN A 1 88 ? -11.288 -10.130 9.914 1.00 88.69 88 GLN A C 1
ATOM 700 O O . GLN A 1 88 ? -11.245 -10.036 11.140 1.00 88.69 88 GLN A O 1
ATOM 705 N N . ASN A 1 89 ? -11.514 -11.298 9.307 1.00 91.31 89 ASN A N 1
ATOM 706 C CA . ASN A 1 89 ? -11.779 -12.527 10.052 1.00 91.31 89 ASN A CA 1
ATOM 707 C C . ASN A 1 89 ? -10.489 -13.091 10.644 1.00 91.31 89 ASN A C 1
ATOM 709 O O . ASN A 1 89 ? -10.480 -13.584 11.771 1.00 91.31 89 ASN A O 1
ATOM 713 N N . LYS A 1 90 ? -9.400 -13.011 9.877 1.00 92.38 90 LYS A N 1
ATOM 714 C CA . LYS A 1 90 ? -8.082 -13.515 10.280 1.00 92.38 90 LYS A CA 1
ATOM 715 C C . LYS A 1 90 ? -7.198 -12.463 10.945 1.00 92.38 90 LYS A C 1
ATOM 717 O O . LYS A 1 90 ? -6.201 -12.822 11.561 1.00 92.38 90 LYS A O 1
ATOM 722 N N . LYS A 1 91 ? -7.580 -11.188 10.848 1.00 91.31 91 LYS A N 1
ATOM 723 C CA . LYS A 1 91 ? -6.820 -10.023 11.315 1.00 91.31 91 LYS A CA 1
ATOM 724 C C . LYS A 1 91 ? -5.418 -9.928 10.705 1.00 91.31 91 LYS A C 1
ATOM 726 O O . LYS A 1 91 ? -4.453 -9.612 11.396 1.00 91.31 91 LYS A O 1
ATOM 731 N N . GLU A 1 92 ? -5.302 -10.185 9.404 1.00 93.81 92 GLU A N 1
ATOM 732 C CA . GLU A 1 92 ? -4.015 -10.209 8.695 1.00 93.81 92 GLU A CA 1
ATOM 733 C C . GLU A 1 92 ? -4.080 -9.509 7.330 1.00 93.81 92 GLU A C 1
ATOM 735 O O . GLU A 1 92 ? -5.137 -9.438 6.700 1.00 93.81 92 GLU A O 1
ATOM 740 N N . ALA A 1 93 ? -2.936 -9.006 6.855 1.00 94.88 93 ALA A N 1
ATOM 741 C CA . ALA A 1 93 ? -2.813 -8.477 5.499 1.00 94.88 93 ALA A CA 1
ATOM 742 C C . ALA A 1 93 ? -2.460 -9.587 4.503 1.00 94.88 93 ALA A C 1
ATOM 744 O O . ALA A 1 93 ? -1.504 -10.339 4.684 1.00 94.88 93 ALA A O 1
ATOM 745 N N . ASN A 1 94 ? -3.202 -9.624 3.407 1.00 95.69 94 ASN A N 1
ATOM 746 C CA . ASN A 1 94 ? -3.042 -10.545 2.298 1.00 95.69 94 ASN A CA 1
ATOM 747 C C . ASN A 1 94 ? -2.547 -9.805 1.058 1.00 95.69 94 ASN A C 1
ATOM 749 O O . ASN A 1 94 ? -2.760 -8.602 0.909 1.00 95.69 94 ASN A O 1
ATOM 753 N N . VAL A 1 95 ? -1.897 -10.536 0.154 1.00 93.50 95 VAL A N 1
ATOM 754 C CA . VAL A 1 95 ? -1.324 -9.986 -1.078 1.00 93.50 95 VAL A CA 1
ATOM 755 C C . VAL A 1 95 ? -1.821 -10.801 -2.262 1.00 93.50 95 VAL A C 1
ATOM 757 O O . VAL A 1 95 ? -1.716 -12.025 -2.265 1.00 93.50 95 VAL A O 1
ATOM 760 N N . SER A 1 96 ? -2.333 -10.123 -3.282 1.00 90.25 96 SER A N 1
ATOM 761 C CA . SER A 1 96 ? -2.630 -10.700 -4.586 1.00 90.25 96 SER A CA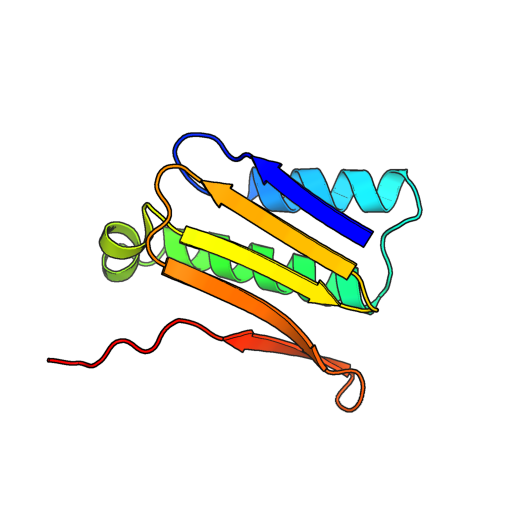 1
ATOM 762 C C . SER A 1 96 ? -1.751 -10.016 -5.625 1.00 90.25 96 SER A C 1
ATOM 764 O O . SER A 1 96 ? -1.895 -8.825 -5.908 1.00 90.25 96 SER A O 1
ATOM 766 N N . THR A 1 97 ? -0.794 -10.771 -6.155 1.00 77.88 97 THR A N 1
ATOM 767 C CA . THR A 1 97 ? -0.003 -10.386 -7.323 1.00 77.88 97 THR A CA 1
ATOM 768 C C . THR A 1 97 ? -0.655 -10.973 -8.576 1.00 77.88 97 THR A C 1
ATOM 770 O O . THR A 1 97 ? -1.301 -12.024 -8.498 1.00 77.88 97 THR A O 1
ATOM 773 N N . PRO A 1 98 ? -0.527 -10.328 -9.747 1.00 66.06 98 PRO A N 1
ATOM 774 C CA . PRO A 1 98 ? -1.018 -10.929 -10.973 1.00 66.06 98 PRO A CA 1
ATOM 775 C C . PRO A 1 98 ? -0.217 -12.205 -11.238 1.00 66.06 98 PRO A C 1
ATOM 777 O O . PRO A 1 98 ? 1.010 -12.220 -11.133 1.00 66.06 98 PRO A O 1
ATOM 780 N N . PHE A 1 99 ? -0.932 -13.290 -11.540 1.00 49.69 99 PHE A N 1
ATOM 781 C CA . PHE A 1 99 ? -0.340 -14.585 -11.849 1.00 49.69 99 PHE A CA 1
ATOM 782 C C . PHE A 1 99 ? 0.639 -14.445 -13.019 1.00 49.69 99 PHE A C 1
ATOM 784 O O . PHE A 1 99 ? 0.233 -14.201 -14.158 1.00 49.69 99 PHE A O 1
ATOM 791 N N . TRP A 1 100 ? 1.923 -14.670 -12.752 1.00 48.72 100 TRP A N 1
ATOM 792 C CA . TRP A 1 100 ? 2.870 -15.046 -13.790 1.00 48.72 100 TRP A CA 1
ATOM 793 C C . TRP A 1 100 ? 2.437 -16.429 -14.265 1.00 48.72 100 TRP A C 1
ATOM 795 O O . TRP A 1 100 ? 2.642 -17.424 -13.574 1.00 48.72 100 TRP A O 1
ATOM 805 N N . LYS A 1 101 ? 1.787 -16.522 -15.428 1.00 31.81 101 LYS A N 1
ATOM 806 C CA . LYS A 1 101 ? 1.865 -17.781 -16.166 1.00 31.81 101 LYS A CA 1
ATOM 807 C C . LYS A 1 101 ? 3.329 -17.919 -16.561 1.00 31.81 101 LYS A C 1
ATOM 809 O O . LYS A 1 101 ? 3.762 -17.234 -17.486 1.00 31.81 101 LYS A O 1
ATOM 814 N N . GLU A 1 102 ? 4.072 -18.750 -15.832 1.00 37.34 102 GLU A N 1
ATOM 815 C CA . GLU A 1 102 ? 5.300 -19.346 -16.351 1.00 37.34 102 GLU A CA 1
ATOM 816 C C . GLU A 1 102 ? 4.955 -19.887 -17.746 1.00 37.34 102 GLU A C 1
ATOM 818 O O . GLU A 1 102 ? 4.039 -20.701 -17.899 1.00 37.34 102 GLU A O 1
ATOM 823 N N . ARG A 1 103 ? 5.560 -19.294 -18.775 1.00 37.44 103 ARG A N 1
ATOM 824 C CA . ARG A 1 103 ? 5.464 -19.767 -20.155 1.00 37.44 103 ARG A CA 1
ATOM 825 C C . ARG A 1 103 ? 6.593 -20.741 -20.418 1.00 37.44 103 ARG A C 1
ATOM 827 O O . ARG A 1 103 ? 7.719 -20.426 -19.979 1.00 37.44 103 ARG A O 1
#

Solvent-accessible surface area (backbone atoms only — not comparable to full-atom values): 5668 Å² total; per-residue (Å²): 88,80,48,76,46,80,42,57,72,45,77,48,50,65,58,53,51,50,50,51,54,47,30,53,75,70,72,67,57,46,72,49,41,48,52,18,52,53,53,47,35,52,49,49,51,48,45,70,71,37,69,79,53,31,75,77,48,57,23,36,25,43,34,38,35,23,93,78,31,40,40,34,40,41,5,64,80,48,81,42,60,34,41,25,31,40,40,81,91,79,71,44,66,46,76,47,67,72,80,78,75,86,125

pLDDT: mean 85.93, std 14.36, range [31.81, 97.5]

Mean predicted aligned error: 5.54 Å

Nearest PDB structures (foldseek):
  1ksf-assembly1_X  TM=2.547E-01  e=1.153E+00  Escherichia coli
  8omg-assembly1_A  TM=3.023E-01  e=1.499E+00  Mus musculus
  3ro4-assembly1_B  TM=3.440E-01  e=2.372E+00  Homo sapiens
  3ie7-assembly1_A-2  TM=3.008E-01  e=2.704E+00  Listeria innocua
  8vlg-assembly1_A  TM=5.037E-01  e=8.247E+00  Homo sapiens

Organism: Alligator mississippiensis (NCBI:txid8496)

Foldseek 3Di:
DEDEQEDEQADALCSLVVVQVVCVVVVNDDLFQNQQSVVQSVVRVVCVVPPVNVVVRSFEWEWGEEPNYIYIYGHDNHPWYKYWYADPVVRHIDIDTPDDPPD

Radius of gyration: 13.35 Å; Cα contacts (8 Å, |Δi|>4): 179; chains: 1; bounding box: 30×33×33 Å